Protein AF-A0A7W5DC90-F1 (afdb_monomer)

Solvent-accessible surface area (backbone atoms only — not comparable to full-atom values): 10829 Å² total; per-residue (Å²): 142,84,81,87,83,85,87,83,89,87,79,92,89,82,86,88,83,86,87,85,90,82,85,88,66,76,68,57,56,58,54,52,54,55,54,55,62,56,50,59,60,54,57,55,57,57,66,72,70,68,87,72,87,86,86,88,88,78,87,76,85,83,90,71,86,83,92,73,97,69,93,65,88,70,75,79,78,73,78,69,83,70,79,80,65,66,40,75,56,67,64,93,67,52,81,49,70,32,45,47,40,26,44,74,31,67,65,24,10,50,27,42,37,51,25,50,50,24,47,55,47,23,52,71,56,42,97,56,45,68,61,54,54,52,52,51,53,50,43,43,67,67,52,49,55,65,28,89,50,51,67,52,41,29,50,56,28,47,56,48,21,56,61,28,42,78,55,33,124

Secondary structure (DSSP, 8-state):
------------------------STTHHHHHHHHHHHHHHHHHHHHTT------------------------------PPPPPP--SS-GGG--SHHHHHHHH-HHHHHHHHHHHHHHHHHHHH-S-HHHHHHHHHHHHHHTGGG--SHHHHHHHHHHHHHHHHTT--

pLDDT: mean 75.0, std 23.56, range [36.47, 98.94]

Radius of gyration: 33.11 Å; Cα contacts (8 Å, |Δi|>4): 105; chains: 1; bounding box: 47×71×104 Å

Foldseek 3Di:
DDDDDDDDDDDDDDDDDDDDDDDDDPPVVVVVVVVVVVVVVVVVVVVVPPPDDDDDDDDDDPPDDDDDPDPDPDPPPPPDPPDFQDAPDDLVPQDALLSVQLRPDNLLRVLRVLLVVLLVQLCVQDPCNVVSVVVVVVCCVPQSRPDNHSVSSSVSSNVNSVVSNVSHD

Mean predicted aligned error: 18.92 Å

Structure (mmCIF, N/CA/C/O backbone):
data_AF-A0A7W5DC90-F1
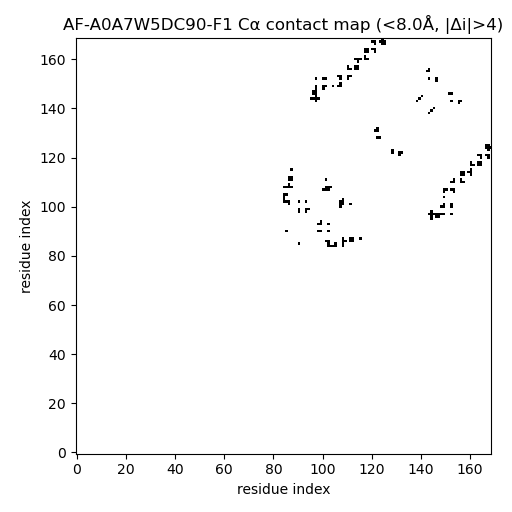#
_entry.id   AF-A0A7W5DC90-F1
#
loop_
_atom_site.group_PDB
_atom_site.id
_atom_site.type_symbol
_atom_site.label_atom_id
_atom_site.label_alt_id
_atom_site.label_comp_id
_atom_site.label_asym_id
_atom_site.label_entity_id
_atom_site.label_seq_id
_atom_site.pdbx_PDB_ins_code
_atom_site.Cartn_x
_atom_site.Cartn_y
_atom_site.Cartn_z
_atom_site.occupancy
_atom_site.B_iso_or_equiv
_atom_site.auth_seq_id
_atom_site.auth_comp_id
_atom_site.auth_asym_id
_atom_site.auth_atom_id
_atom_site.pdbx_PDB_model_num
ATOM 1 N N . MET A 1 1 ? 12.756 22.058 58.725 1.00 50.50 1 MET A N 1
ATOM 2 C CA . MET A 1 1 ? 14.115 22.129 58.148 1.00 50.50 1 MET A CA 1
ATOM 3 C C . MET A 1 1 ? 15.124 22.177 59.285 1.00 50.50 1 MET A C 1
ATOM 5 O O . MET A 1 1 ? 15.034 23.111 60.062 1.00 50.50 1 MET A O 1
ATOM 9 N N . SER A 1 2 ? 16.015 21.190 59.408 1.00 40.72 2 SER A N 1
ATOM 10 C CA . SER A 1 2 ? 17.476 21.358 59.585 1.00 40.72 2 SER A CA 1
ATOM 11 C C . SER A 1 2 ? 18.078 19.968 59.843 1.00 40.72 2 SER A C 1
ATOM 13 O O . SER A 1 2 ? 17.816 19.373 60.877 1.00 40.72 2 SER A O 1
ATOM 15 N N . ARG A 1 3 ? 18.561 19.308 58.784 1.00 46.09 3 ARG A N 1
ATOM 16 C CA . ARG A 1 3 ? 19.991 19.105 58.461 1.00 46.09 3 ARG A CA 1
ATOM 17 C C . ARG A 1 3 ? 20.621 17.998 59.323 1.00 46.09 3 ARG A C 1
ATOM 19 O O . ARG A 1 3 ? 20.822 18.174 60.509 1.00 46.09 3 ARG A O 1
ATOM 26 N N . LEU A 1 4 ? 20.730 16.790 58.774 1.00 46.03 4 LEU A N 1
ATOM 27 C CA . LEU A 1 4 ? 21.871 16.292 57.984 1.00 46.03 4 LEU A CA 1
ATOM 28 C C . LEU A 1 4 ? 23.002 15.732 58.866 1.00 46.03 4 LEU A C 1
ATOM 30 O O . LEU A 1 4 ? 23.674 16.480 59.563 1.00 46.03 4 LEU A O 1
ATOM 34 N N . ASN A 1 5 ? 23.261 14.443 58.642 1.00 40.66 5 ASN A N 1
ATOM 35 C CA . ASN A 1 5 ? 24.554 13.840 58.304 1.00 40.66 5 ASN A CA 1
ATOM 36 C C . ASN A 1 5 ? 25.186 12.846 59.286 1.00 40.66 5 ASN A C 1
ATOM 38 O O . ASN A 1 5 ? 25.616 13.193 60.375 1.00 40.66 5 ASN A O 1
ATOM 42 N N . ALA A 1 6 ? 25.387 11.655 58.710 1.00 40.53 6 ALA A N 1
ATOM 43 C CA . ALA A 1 6 ? 26.514 10.755 58.891 1.00 40.53 6 ALA A CA 1
ATOM 44 C C . ALA A 1 6 ? 26.635 10.047 60.242 1.00 40.53 6 ALA A C 1
ATOM 46 O O . ALA A 1 6 ? 27.130 10.611 61.204 1.00 40.53 6 ALA A O 1
ATOM 47 N N . LEU A 1 7 ? 26.357 8.743 60.231 1.00 38.22 7 LEU A N 1
ATOM 48 C CA . LEU A 1 7 ? 27.382 7.766 60.592 1.00 38.22 7 LEU A CA 1
ATOM 49 C C . LEU A 1 7 ? 27.164 6.477 59.788 1.00 38.22 7 LEU A C 1
ATOM 51 O O . LEU A 1 7 ? 26.099 5.868 59.780 1.00 38.22 7 LEU A O 1
ATOM 55 N N . ILE A 1 8 ? 28.213 6.150 59.048 1.00 37.94 8 ILE A N 1
ATOM 56 C CA . ILE A 1 8 ? 28.431 5.013 58.167 1.00 37.94 8 ILE A CA 1
ATOM 57 C C . ILE A 1 8 ? 29.238 3.988 58.984 1.00 37.94 8 ILE A C 1
ATOM 59 O O . ILE A 1 8 ? 30.235 4.361 59.589 1.00 37.94 8 ILE A O 1
ATOM 63 N N . VAL A 1 9 ? 28.822 2.716 58.922 1.00 41.97 9 VAL A N 1
ATOM 64 C CA . VAL A 1 9 ? 29.641 1.485 59.057 1.00 41.97 9 VAL A CA 1
ATOM 65 C C . VAL A 1 9 ? 30.143 1.071 60.453 1.00 41.97 9 VAL A C 1
ATOM 67 O O . VAL A 1 9 ? 31.156 1.557 60.936 1.00 41.97 9 VAL A O 1
ATOM 70 N N . LEU A 1 10 ? 29.475 0.053 61.016 1.00 38.28 10 LEU A N 1
ATOM 71 C CA . LEU A 1 10 ? 29.987 -1.133 61.749 1.00 38.28 10 LEU A CA 1
ATOM 72 C C . LEU A 1 10 ? 28.729 -1.942 62.167 1.00 38.28 10 LEU A C 1
ATOM 74 O O . LEU A 1 10 ? 27.775 -1.334 62.627 1.00 38.28 10 LEU A O 1
ATOM 78 N N . ALA A 1 11 ? 28.560 -3.258 62.074 1.00 39.06 11 ALA A N 1
ATOM 79 C CA . ALA A 1 11 ? 29.404 -4.393 61.751 1.00 39.06 11 ALA A CA 1
ATOM 80 C C . ALA A 1 11 ? 28.480 -5.582 61.385 1.00 39.06 11 ALA A C 1
ATOM 82 O O . ALA A 1 11 ? 27.318 -5.627 61.793 1.00 39.06 11 ALA A O 1
ATOM 83 N N . LEU A 1 12 ? 29.015 -6.541 60.623 1.00 43.22 12 LEU A N 1
ATOM 84 C CA . LEU A 1 12 ? 28.425 -7.855 60.362 1.00 43.22 12 LEU A CA 1
ATOM 85 C C . LEU A 1 12 ? 28.088 -8.602 61.666 1.00 43.22 12 LEU A C 1
ATOM 87 O O . LEU A 1 12 ? 28.818 -8.450 62.641 1.00 43.22 12 LEU A O 1
ATOM 91 N N . LEU A 1 13 ? 27.065 -9.470 61.619 1.00 43.41 13 LEU A N 1
ATOM 92 C CA . LEU A 1 13 ? 27.091 -10.902 61.997 1.00 43.41 13 LEU A CA 1
ATOM 93 C C . LEU A 1 13 ? 25.668 -11.402 62.322 1.00 43.41 13 LEU A C 1
ATOM 95 O O . LEU A 1 13 ? 25.173 -11.157 63.415 1.00 43.41 13 LEU A O 1
ATOM 99 N N . ALA A 1 14 ? 25.044 -12.121 61.380 1.00 42.06 14 ALA A N 1
ATOM 100 C CA . ALA A 1 14 ? 24.193 -13.302 61.614 1.00 42.06 14 ALA A CA 1
ATOM 101 C C . ALA A 1 14 ? 23.495 -13.719 60.302 1.00 42.06 14 ALA A C 1
ATOM 103 O O . ALA A 1 14 ? 22.538 -13.091 59.861 1.00 42.06 14 ALA A O 1
ATOM 104 N N . GLY A 1 15 ? 23.961 -14.805 59.686 1.00 36.81 15 GLY A N 1
ATOM 105 C CA . GLY A 1 15 ? 23.044 -15.783 59.086 1.00 36.81 15 GLY A CA 1
ATOM 106 C C . GLY A 1 15 ? 22.933 -16.986 60.038 1.00 36.81 15 GLY A C 1
ATOM 107 O O . GLY A 1 15 ? 23.589 -16.958 61.083 1.00 36.81 15 GLY A O 1
ATOM 108 N N . PRO A 1 16 ? 22.233 -18.083 59.688 1.00 62.69 16 PRO A N 1
ATOM 109 C CA . PRO A 1 16 ? 21.347 -18.309 58.542 1.00 62.69 16 PRO A CA 1
ATOM 110 C C . PRO A 1 16 ? 19.961 -18.870 58.958 1.00 62.69 16 PRO A C 1
ATOM 112 O O . PRO A 1 16 ? 19.814 -19.462 60.024 1.00 62.69 16 PRO A O 1
ATOM 115 N N . ALA A 1 17 ? 18.951 -18.777 58.090 1.00 39.00 17 ALA A N 1
ATOM 116 C CA . ALA A 1 17 ? 17.806 -19.690 58.132 1.00 39.00 17 ALA A CA 1
ATOM 117 C C . ALA A 1 17 ? 17.184 -19.825 56.738 1.00 39.00 17 ALA A C 1
ATOM 119 O O . ALA A 1 17 ? 16.901 -18.842 56.058 1.00 39.00 17 ALA A O 1
ATOM 120 N N . SER A 1 18 ? 17.059 -21.077 56.322 1.00 44.75 18 SER A N 1
ATOM 121 C CA . SER A 1 18 ? 16.586 -21.553 55.031 1.00 44.75 18 SER A CA 1
ATOM 122 C C . SER A 1 18 ? 15.069 -21.417 54.847 1.00 44.75 18 SER A C 1
ATOM 124 O O . SER A 1 18 ? 14.333 -21.292 55.819 1.00 44.75 18 SER A O 1
ATOM 126 N N . ALA A 1 19 ? 14.664 -21.626 53.587 1.00 43.09 19 ALA A N 1
ATOM 127 C CA . ALA A 1 19 ? 13.325 -21.933 53.072 1.00 43.09 19 ALA A CA 1
ATOM 128 C C . ALA A 1 19 ? 12.386 -20.740 52.819 1.00 43.09 19 ALA A C 1
ATOM 130 O O . ALA A 1 19 ? 11.792 -20.197 53.736 1.00 43.09 19 ALA A O 1
ATOM 131 N N . ASP A 1 20 ? 12.165 -20.426 51.538 1.00 38.59 20 ASP A N 1
ATOM 132 C CA . ASP A 1 20 ? 10.865 -20.761 50.948 1.00 38.59 20 ASP A CA 1
ATOM 133 C C . ASP A 1 20 ? 10.983 -20.917 49.422 1.00 38.59 20 ASP A C 1
ATOM 135 O O . ASP A 1 20 ? 11.283 -19.989 48.668 1.00 38.59 20 ASP A O 1
ATOM 139 N N . SER A 1 21 ? 10.820 -22.152 48.973 1.00 49.50 21 SER A N 1
ATOM 140 C CA . SER A 1 21 ? 10.691 -22.548 47.580 1.00 49.50 21 SER A CA 1
ATOM 141 C C . SER A 1 21 ? 9.218 -22.448 47.200 1.00 49.50 21 SER A C 1
ATOM 143 O O . SER A 1 21 ? 8.445 -23.344 47.528 1.00 49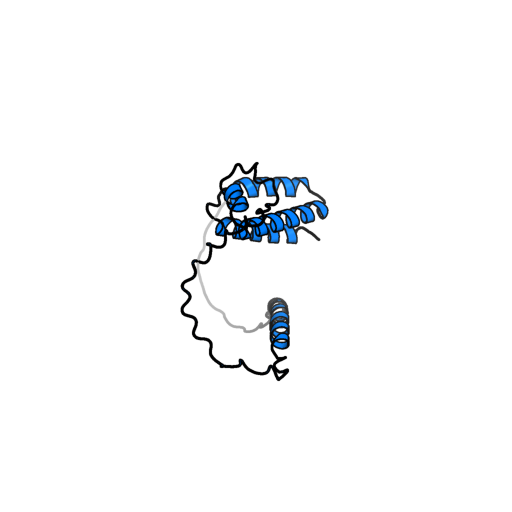.50 21 SER A O 1
ATOM 145 N N . GLY A 1 22 ? 8.825 -21.393 46.486 1.00 48.53 22 GLY A N 1
ATOM 146 C CA . GLY A 1 22 ? 7.411 -21.221 46.165 1.00 48.53 22 GLY A CA 1
ATOM 147 C C . GLY A 1 22 ? 7.097 -20.190 45.096 1.00 48.53 22 GLY A C 1
ATOM 148 O O . GLY A 1 22 ? 6.307 -19.303 45.364 1.00 48.53 22 GLY A O 1
ATOM 149 N N . PHE A 1 23 ? 7.671 -20.286 43.890 1.00 51.19 23 PHE A N 1
ATOM 150 C CA . PHE A 1 23 ? 7.071 -19.650 42.702 1.00 51.19 23 PHE A CA 1
ATOM 151 C C . PHE A 1 23 ? 7.600 -20.254 41.382 1.00 51.19 23 PHE A C 1
ATOM 153 O O . PHE A 1 23 ? 8.530 -19.715 40.785 1.00 51.19 23 PHE A O 1
ATOM 160 N N . PRO A 1 24 ? 7.024 -21.376 40.898 1.00 47.12 24 PRO A N 1
ATOM 161 C CA . PRO A 1 24 ? 6.889 -21.524 39.445 1.00 47.12 24 PRO A CA 1
ATOM 162 C C . PRO A 1 24 ? 5.666 -22.377 39.059 1.00 47.12 24 PRO A C 1
ATOM 164 O O . PRO A 1 24 ? 5.798 -23.565 38.800 1.00 47.12 24 PRO A O 1
ATOM 167 N N . GLN A 1 25 ? 4.461 -21.806 39.011 1.00 53.97 25 GLN A N 1
ATOM 168 C CA . GLN A 1 25 ? 3.322 -22.502 38.374 1.00 53.97 25 GLN A CA 1
ATOM 169 C C . GLN A 1 25 ? 2.533 -21.611 37.405 1.00 53.97 25 GLN A C 1
ATOM 171 O O . GLN A 1 25 ? 2.014 -22.096 36.409 1.00 53.97 25 GLN A O 1
ATOM 176 N N . PHE A 1 26 ? 2.517 -20.287 37.595 1.00 57.59 26 PHE A N 1
ATOM 177 C CA . PHE A 1 26 ? 1.660 -19.425 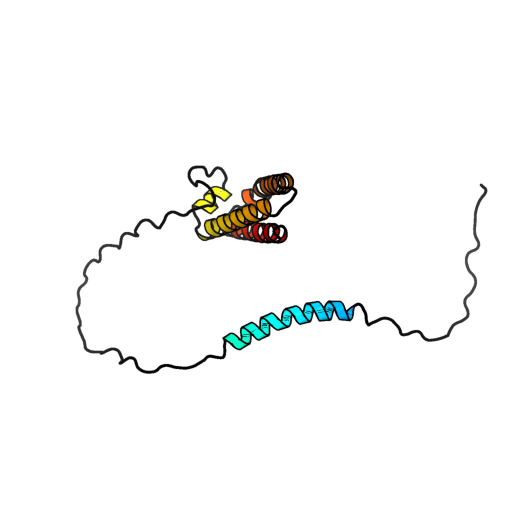36.768 1.00 57.59 26 PHE A CA 1
ATOM 178 C C . PHE A 1 26 ? 2.269 -18.950 35.439 1.00 57.59 26 PHE A C 1
ATOM 180 O O . PHE A 1 26 ? 1.531 -18.645 34.509 1.00 57.59 26 PHE A O 1
ATOM 187 N N . LYS A 1 27 ? 3.603 -18.891 35.308 1.00 57.25 27 LYS A N 1
ATOM 188 C CA . LYS A 1 27 ? 4.241 -18.458 34.047 1.00 57.25 27 LYS A CA 1
ATOM 189 C C . LYS A 1 27 ? 4.373 -19.587 33.026 1.00 57.25 27 LYS A C 1
ATOM 191 O O . LYS A 1 27 ? 4.273 -19.324 31.833 1.00 57.25 27 LYS A O 1
ATOM 196 N N . GLN A 1 28 ? 4.539 -20.824 33.495 1.00 58.66 28 GLN A N 1
ATOM 197 C CA . GLN A 1 28 ? 4.672 -21.984 32.618 1.00 58.66 28 GLN A CA 1
ATOM 198 C C . GLN A 1 28 ? 3.362 -22.264 31.870 1.00 58.66 28 GLN A C 1
ATOM 200 O O . GLN A 1 28 ? 3.385 -22.472 30.667 1.00 58.66 28 GLN A O 1
ATOM 205 N N . SER A 1 29 ? 2.211 -22.083 32.531 1.00 64.00 29 SER A N 1
ATOM 206 C CA . SER A 1 29 ? 0.891 -22.309 31.928 1.00 64.00 29 SER A CA 1
ATOM 207 C C . SER A 1 29 ? 0.579 -21.429 30.709 1.00 64.00 29 SER A C 1
ATOM 209 O O . SER A 1 29 ? -0.206 -21.851 29.867 1.00 64.00 29 SER A O 1
ATOM 211 N N . LEU A 1 30 ? 1.150 -20.223 30.594 1.00 61.88 30 LEU A N 1
ATOM 212 C CA . LEU A 1 30 ? 0.957 -19.367 29.412 1.00 61.88 30 LEU A CA 1
ATOM 213 C C . LEU A 1 30 ? 1.881 -19.762 28.258 1.00 61.88 30 LEU A C 1
ATOM 215 O O . LEU A 1 30 ? 1.465 -19.698 27.105 1.00 61.88 30 LEU A O 1
ATOM 219 N N . VAL A 1 31 ? 3.109 -20.185 28.567 1.00 66.50 31 VAL A N 1
ATOM 220 C CA . VAL A 1 31 ? 4.045 -20.717 27.566 1.00 66.50 31 VAL A CA 1
ATOM 221 C C . VAL A 1 31 ? 3.492 -22.026 26.998 1.00 66.50 31 VAL A C 1
ATOM 223 O O . VAL A 1 31 ? 3.400 -22.169 25.782 1.00 66.50 31 VAL A O 1
ATOM 226 N N . ASP A 1 32 ? 2.983 -22.902 27.866 1.00 67.25 32 ASP A N 1
ATOM 227 C CA . ASP A 1 32 ? 2.381 -24.177 27.473 1.00 67.25 32 ASP A CA 1
ATOM 228 C C . ASP A 1 32 ? 1.122 -23.975 26.603 1.00 67.25 32 ASP A C 1
ATOM 230 O O . ASP A 1 32 ? 0.913 -24.721 25.647 1.00 67.25 32 ASP A O 1
ATOM 234 N N . LEU A 1 33 ? 0.313 -22.934 26.861 1.00 57.41 33 LEU A N 1
ATOM 235 C CA . LEU A 1 33 ? -0.871 -22.611 26.047 1.00 57.41 33 LEU A CA 1
ATOM 236 C C . LEU A 1 33 ? -0.496 -22.152 24.624 1.00 57.41 33 LEU A C 1
ATOM 238 O O . LEU A 1 33 ? -1.181 -22.491 23.657 1.00 57.41 33 LEU A O 1
ATOM 242 N N . VAL A 1 34 ? 0.595 -21.391 24.488 1.00 67.56 34 VAL A N 1
ATOM 243 C CA . VAL A 1 34 ? 1.103 -20.919 23.190 1.00 67.56 34 VAL A CA 1
ATOM 244 C C . VAL A 1 34 ? 1.758 -22.065 22.411 1.00 67.56 34 VAL A C 1
ATOM 246 O O . VAL A 1 34 ? 1.517 -22.201 21.210 1.00 67.56 34 VAL A O 1
ATOM 249 N N . ASP A 1 35 ? 2.504 -22.946 23.083 1.00 66.88 35 ASP A N 1
ATOM 250 C CA . ASP A 1 35 ? 3.102 -24.136 22.463 1.00 66.88 35 ASP A CA 1
ATOM 251 C C . ASP A 1 35 ? 2.046 -25.150 21.990 1.00 66.88 35 ASP A C 1
ATOM 253 O O . ASP A 1 35 ? 2.195 -25.777 20.934 1.00 66.88 35 ASP A O 1
ATOM 257 N N . GLN A 1 36 ? 0.945 -25.304 22.730 1.00 59.97 36 GLN A N 1
ATOM 258 C CA . GLN A 1 36 ? -0.119 -26.246 22.376 1.00 59.97 36 GLN A CA 1
ATOM 259 C C . GLN A 1 36 ? -0.930 -25.790 21.149 1.00 59.97 36 GLN A C 1
ATOM 261 O O . GLN A 1 36 ? -1.374 -26.633 20.367 1.00 59.97 36 GLN A O 1
ATOM 266 N N . ALA A 1 37 ? -1.025 -24.479 20.903 1.00 59.78 37 ALA A N 1
ATOM 267 C CA . ALA A 1 37 ? -1.602 -23.932 19.673 1.00 59.78 37 ALA A CA 1
ATOM 268 C C . ALA A 1 37 ? -0.717 -24.181 18.430 1.00 59.78 37 ALA A C 1
ATOM 270 O O . ALA A 1 37 ? -1.239 -24.367 17.329 1.00 59.78 37 ALA A O 1
ATOM 271 N N . GLY A 1 38 ? 0.611 -24.250 18.591 1.00 57.72 38 GLY A N 1
ATOM 272 C CA . GLY A 1 38 ? 1.549 -24.516 17.492 1.00 57.72 38 GLY A CA 1
ATOM 273 C C . GLY A 1 38 ? 1.557 -25.973 17.011 1.00 57.72 38 GLY A C 1
ATOM 274 O O . GLY A 1 38 ? 1.683 -26.233 15.813 1.00 57.72 38 GLY A O 1
ATOM 275 N N . LYS A 1 39 ? 1.373 -26.939 17.921 1.00 58.09 39 LYS A N 1
ATOM 276 C CA . LYS A 1 39 ? 1.414 -28.379 17.590 1.00 58.09 39 LYS A CA 1
ATOM 277 C C . LYS A 1 39 ? 0.226 -28.842 16.737 1.00 58.09 39 LYS A C 1
ATOM 279 O O . LYS A 1 39 ? 0.418 -29.620 15.805 1.00 58.09 39 LYS A O 1
ATOM 284 N N . GLY A 1 40 ? -0.970 -28.288 16.965 1.00 54.06 40 GLY A N 1
ATOM 285 C CA . GLY A 1 40 ? -2.180 -28.662 16.216 1.00 54.06 40 GLY A CA 1
ATOM 286 C C . GLY A 1 40 ? -2.102 -28.399 14.702 1.00 54.06 40 GLY A C 1
ATOM 287 O O . GLY A 1 40 ? -2.657 -29.158 13.906 1.00 54.06 40 GLY A O 1
ATOM 288 N N . LEU A 1 41 ? -1.358 -27.370 14.280 1.00 55.44 41 LEU A N 1
ATOM 289 C CA . LEU A 1 41 ? -1.147 -27.052 12.861 1.00 55.44 41 LEU A CA 1
ATOM 290 C C . LEU A 1 41 ? -0.182 -28.032 12.171 1.00 55.44 41 LEU A C 1
ATOM 292 O O . LEU A 1 41 ? -0.382 -28.376 11.005 1.00 55.44 41 LEU A O 1
ATOM 296 N N . VAL A 1 42 ? 0.828 -28.533 12.889 1.00 57.81 42 VAL A N 1
ATOM 297 C CA . VAL A 1 42 ? 1.819 -29.480 12.345 1.00 57.81 42 VAL A CA 1
ATOM 298 C C . VAL A 1 42 ? 1.231 -30.891 12.216 1.00 57.81 42 VAL A C 1
ATOM 300 O O . VAL A 1 42 ? 1.469 -31.569 11.212 1.00 57.81 42 VAL A O 1
ATOM 303 N N . ASP A 1 43 ? 0.394 -31.312 13.166 1.00 57.00 43 ASP A N 1
ATOM 304 C CA . ASP A 1 43 ? -0.266 -32.627 13.134 1.00 57.00 43 ASP A CA 1
ATOM 305 C C . ASP A 1 43 ? -1.344 -32.716 12.034 1.00 57.00 43 ASP A C 1
ATOM 307 O O . ASP A 1 43 ? -1.506 -33.759 11.384 1.00 57.00 43 ASP A O 1
ATOM 311 N N . THR A 1 44 ? -2.013 -31.593 11.741 1.00 54.81 44 THR A N 1
ATOM 312 C CA . THR A 1 44 ? -2.961 -31.479 10.619 1.00 54.81 44 THR A CA 1
ATOM 313 C C . THR A 1 44 ? -2.239 -31.569 9.268 1.00 54.81 44 THR A C 1
ATOM 315 O O . THR A 1 44 ? -2.702 -32.263 8.362 1.00 54.81 44 THR A O 1
ATOM 318 N N . ALA A 1 45 ? -1.057 -30.953 9.140 1.00 53.91 45 ALA A N 1
ATOM 319 C CA . ALA A 1 45 ? -0.250 -31.034 7.921 1.00 53.91 45 ALA A CA 1
ATOM 320 C C . ALA A 1 45 ? 0.307 -32.449 7.668 1.00 53.91 45 ALA A C 1
ATOM 322 O O . ALA A 1 45 ? 0.367 -32.887 6.521 1.00 53.91 45 ALA A O 1
ATOM 323 N N . LYS A 1 46 ? 0.664 -33.203 8.719 1.00 54.00 46 LYS A N 1
ATOM 324 C CA . LYS A 1 46 ? 1.204 -34.569 8.582 1.00 54.00 46 LYS A CA 1
ATOM 325 C C . LYS A 1 46 ? 0.146 -35.598 8.167 1.00 54.00 46 LYS A C 1
ATOM 327 O O . LYS A 1 46 ? 0.460 -36.519 7.414 1.00 54.00 46 LYS A O 1
ATOM 332 N N . SER A 1 47 ? -1.104 -35.414 8.594 1.00 52.91 47 SER A N 1
ATOM 333 C CA . SER A 1 47 ? -2.220 -36.303 8.228 1.00 52.91 47 SER A CA 1
ATOM 334 C C . SER A 1 47 ? -2.662 -36.155 6.764 1.00 52.91 47 SER A C 1
ATOM 336 O O . SER A 1 47 ? -3.206 -37.094 6.192 1.00 52.91 47 SER A O 1
ATOM 338 N N . ALA A 1 48 ? -2.369 -35.022 6.116 1.00 49.66 48 ALA A N 1
ATOM 339 C CA . ALA A 1 48 ? -2.667 -34.810 4.697 1.00 49.66 48 ALA A CA 1
ATOM 340 C C . ALA A 1 48 ? -1.668 -35.496 3.734 1.00 49.66 48 ALA A C 1
ATOM 342 O O . ALA A 1 48 ? -1.912 -35.539 2.531 1.00 49.66 48 ALA A O 1
ATOM 343 N N . MET A 1 49 ? -0.552 -36.046 4.235 1.00 53.44 49 MET A N 1
ATOM 344 C CA . MET A 1 49 ? 0.557 -36.555 3.407 1.00 53.44 49 MET A CA 1
ATOM 345 C C . MET A 1 49 ? 0.650 -38.091 3.339 1.00 53.44 49 MET A C 1
ATOM 347 O O . MET A 1 49 ? 1.540 -38.618 2.671 1.00 53.44 49 MET A O 1
ATOM 351 N N . THR A 1 50 ? -0.244 -38.832 4.004 1.00 49.47 50 THR A N 1
ATOM 352 C CA . THR A 1 50 ? -0.214 -40.310 4.037 1.00 49.47 50 THR A CA 1
ATOM 353 C C . THR A 1 50 ? -1.171 -40.994 3.061 1.00 49.47 50 THR A C 1
ATOM 355 O O . THR A 1 50 ? -1.140 -42.219 2.969 1.00 49.47 50 THR A O 1
ATOM 358 N N . ASN A 1 51 ? -1.954 -40.258 2.262 1.00 51.72 51 ASN A N 1
ATOM 359 C CA . ASN A 1 51 ? -2.736 -40.871 1.184 1.00 51.72 51 ASN A CA 1
ATOM 360 C C . ASN A 1 51 ? -1.873 -41.045 -0.078 1.00 51.72 51 ASN A C 1
ATOM 362 O O . ASN A 1 51 ? -1.924 -40.264 -1.029 1.00 51.72 51 ASN A O 1
ATOM 366 N N . LYS A 1 52 ? -1.000 -42.053 -0.020 1.00 46.09 52 LYS A N 1
ATOM 367 C CA . LYS A 1 52 ? -0.165 -42.534 -1.120 1.00 46.09 52 LYS A CA 1
ATOM 368 C C . LYS A 1 52 ? -0.759 -43.841 -1.649 1.00 46.09 52 LYS A C 1
ATOM 370 O O . LYS A 1 52 ? -0.964 -44.760 -0.864 1.00 46.09 52 LYS A O 1
ATOM 375 N N . SER A 1 53 ? -0.876 -43.896 -2.981 1.00 43.06 53 SER A N 1
ATOM 376 C CA . SER A 1 53 ? -1.223 -45.034 -3.856 1.00 43.06 53 SER A CA 1
ATOM 377 C C . SER A 1 53 ? -2.719 -45.255 -4.113 1.00 43.06 53 SER A C 1
ATOM 379 O O . SER A 1 53 ? -3.506 -45.199 -3.187 1.00 43.06 53 SER A O 1
ATOM 381 N N . GLN A 1 54 ? -3.208 -45.581 -5.313 1.00 43.25 54 GLN A N 1
ATOM 382 C CA . GLN A 1 54 ? -2.651 -45.834 -6.654 1.00 43.25 54 GLN A CA 1
ATOM 383 C C . GLN A 1 54 ? -3.879 -46.050 -7.564 1.00 43.25 54 GLN A C 1
ATOM 385 O O . GLN A 1 54 ? -4.849 -46.646 -7.105 1.00 43.25 54 GLN A O 1
ATOM 390 N N . ASP A 1 55 ? -3.817 -45.674 -8.840 1.00 36.47 55 ASP A N 1
ATOM 391 C CA . ASP A 1 55 ? -4.629 -46.324 -9.880 1.00 36.47 55 ASP A CA 1
ATOM 392 C C . ASP A 1 55 ? -3.692 -46.711 -11.039 1.00 36.47 55 ASP A C 1
ATOM 394 O O . ASP A 1 55 ? -2.876 -45.872 -11.448 1.00 36.47 55 ASP A O 1
ATOM 398 N N . PRO A 1 56 ? -3.690 -47.973 -11.511 1.00 53.25 56 PRO A N 1
ATOM 399 C CA . PRO A 1 56 ? -2.795 -48.431 -12.556 1.00 53.25 56 PRO A CA 1
ATOM 400 C C . PRO A 1 56 ? -3.438 -48.324 -13.946 1.00 53.25 56 PRO A C 1
ATOM 402 O O . PRO A 1 56 ? -4.645 -48.449 -14.115 1.00 53.25 56 PRO A O 1
ATOM 405 N N . THR A 1 57 ? -2.568 -48.305 -14.960 1.00 44.38 57 THR A N 1
ATOM 406 C CA . 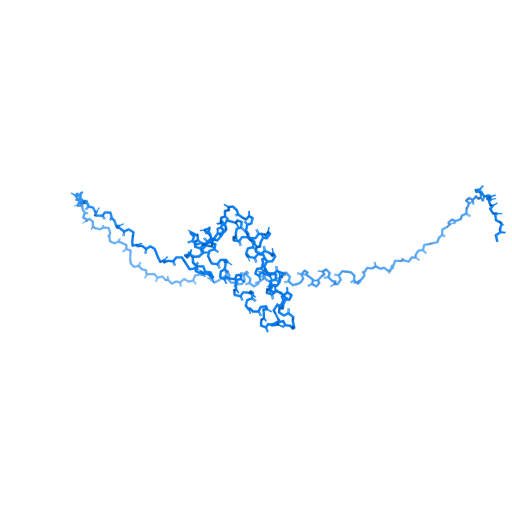THR A 1 57 ? -2.842 -48.655 -16.369 1.00 44.38 57 THR A CA 1
ATOM 407 C C . THR A 1 57 ? -3.202 -47.491 -17.300 1.00 44.38 57 THR A C 1
ATOM 409 O O . THR A 1 57 ? -4.354 -47.259 -17.644 1.00 44.38 57 THR A O 1
ATOM 412 N N . ALA A 1 58 ? -2.166 -46.840 -17.835 1.00 43.28 58 ALA A N 1
ATOM 413 C CA . ALA A 1 58 ? -2.211 -46.254 -19.174 1.00 43.28 58 ALA A CA 1
ATOM 414 C C . ALA A 1 58 ? -1.322 -47.115 -20.096 1.00 43.28 58 ALA A C 1
ATOM 416 O O . ALA A 1 58 ? -0.187 -47.414 -19.708 1.00 43.28 58 ALA A O 1
ATOM 417 N N . PRO A 1 59 ? -1.796 -47.560 -21.276 1.00 49.97 59 PRO A N 1
ATOM 418 C CA . PRO A 1 59 ? -0.944 -48.251 -22.238 1.00 49.97 59 PRO A CA 1
ATOM 419 C C . PRO A 1 59 ? 0.136 -47.289 -22.755 1.00 49.97 59 PRO A C 1
ATOM 421 O O . PRO A 1 59 ? -0.124 -46.107 -22.980 1.00 49.97 59 PRO A O 1
ATOM 424 N N . GLY A 1 60 ? 1.366 -47.801 -22.853 1.00 49.06 60 GLY A N 1
ATOM 425 C CA . GLY A 1 60 ? 2.577 -47.027 -23.128 1.00 49.06 60 GLY A CA 1
ATOM 426 C C . GLY A 1 60 ? 2.620 -46.352 -24.506 1.00 49.06 60 GLY A C 1
ATOM 427 O O . GLY A 1 60 ? 1.736 -46.559 -25.338 1.00 49.06 60 GLY A O 1
ATOM 428 N N . PRO A 1 61 ? 3.660 -45.542 -24.770 1.00 48.56 61 PRO A N 1
ATOM 429 C CA . PRO A 1 61 ? 3.844 -44.916 -26.069 1.00 48.56 61 PRO A CA 1
ATOM 430 C C . PRO A 1 61 ? 4.282 -45.966 -27.098 1.00 48.56 61 PRO A C 1
ATOM 432 O O . PRO A 1 61 ? 5.281 -46.659 -26.904 1.00 48.56 61 PRO A O 1
ATOM 435 N N . ASP A 1 62 ? 3.538 -46.066 -28.198 1.00 44.56 62 ASP A N 1
ATOM 436 C CA . ASP A 1 62 ? 3.967 -46.782 -29.397 1.00 44.56 62 ASP A CA 1
ATOM 437 C C . ASP A 1 62 ? 5.200 -46.077 -29.982 1.00 44.56 62 ASP A C 1
ATOM 439 O O . ASP A 1 62 ? 5.127 -44.970 -30.520 1.00 44.56 62 ASP A O 1
ATOM 443 N N . LEU A 1 63 ? 6.357 -46.718 -29.828 1.00 52.09 63 LEU A N 1
ATOM 444 C CA . LEU A 1 63 ? 7.584 -46.385 -30.536 1.00 52.09 63 LEU A CA 1
ATOM 445 C C . LEU A 1 63 ? 7.562 -47.079 -31.903 1.00 52.09 63 LEU A C 1
ATOM 447 O O . LEU A 1 63 ? 8.267 -48.063 -32.116 1.00 52.09 63 LEU A O 1
ATOM 451 N N . SER A 1 64 ? 6.792 -46.520 -32.837 1.00 49.12 64 SER A N 1
ATOM 452 C CA . SER A 1 64 ? 6.858 -46.863 -34.260 1.00 49.12 64 SER A CA 1
ATOM 453 C C . SER A 1 64 ? 6.986 -45.599 -35.112 1.00 49.12 64 SER A C 1
ATOM 455 O O . SER A 1 64 ? 6.017 -44.952 -35.492 1.00 49.12 64 SER A O 1
ATOM 457 N N . ALA A 1 65 ? 8.247 -45.248 -35.363 1.00 47.78 65 ALA A N 1
ATOM 458 C CA . ALA A 1 65 ? 8.792 -44.568 -36.535 1.00 47.78 65 ALA A CA 1
ATOM 459 C C . ALA A 1 65 ? 7.850 -43.729 -37.431 1.00 47.78 65 ALA A C 1
ATOM 461 O O . ALA A 1 65 ? 7.135 -44.272 -38.273 1.00 47.78 65 ALA A O 1
ATOM 462 N N . ARG A 1 66 ? 8.079 -42.406 -37.442 1.00 50.81 66 ARG A N 1
ATOM 463 C CA . ARG A 1 66 ? 8.272 -41.654 -38.697 1.00 50.81 66 ARG A CA 1
ATOM 464 C C . ARG A 1 66 ? 9.464 -40.705 -38.566 1.00 50.81 66 ARG A C 1
ATOM 466 O O . ARG A 1 66 ? 9.455 -39.776 -37.767 1.00 50.81 66 ARG A O 1
ATOM 473 N N . ASN A 1 67 ? 10.500 -40.998 -39.350 1.00 54.00 67 ASN A N 1
ATOM 474 C CA . ASN A 1 67 ? 11.530 -40.045 -39.748 1.00 54.00 67 ASN A CA 1
ATOM 475 C C . ASN A 1 67 ? 10.901 -39.083 -40.764 1.00 54.00 67 ASN A C 1
ATOM 477 O O . ASN A 1 67 ? 10.645 -39.505 -41.887 1.00 54.00 67 ASN A O 1
ATOM 481 N N . ASP A 1 68 ? 10.716 -37.817 -40.394 1.00 52.09 68 ASP A N 1
ATOM 482 C CA . ASP A 1 68 ? 10.434 -36.728 -41.336 1.00 52.09 68 ASP A CA 1
ATOM 483 C C . ASP A 1 68 ? 11.499 -35.630 -41.167 1.00 52.09 68 ASP A C 1
ATOM 485 O O . ASP A 1 68 ? 11.498 -34.922 -40.156 1.00 52.09 68 ASP A O 1
ATOM 489 N N . PRO A 1 69 ? 12.424 -35.434 -42.127 1.00 56.97 69 PRO A N 1
ATOM 490 C CA . PRO A 1 69 ? 13.269 -34.253 -42.162 1.00 56.97 69 PRO A CA 1
ATOM 491 C C . PRO A 1 69 ? 12.481 -33.115 -42.818 1.00 56.97 69 PRO A C 1
ATOM 493 O O . PRO A 1 69 ? 12.704 -32.766 -43.976 1.00 56.97 69 PRO A O 1
ATOM 496 N N . GLN A 1 70 ? 11.543 -32.529 -42.075 1.00 47.84 70 GLN A N 1
ATOM 497 C CA . GLN A 1 70 ? 10.924 -31.263 -42.460 1.00 47.84 70 GLN A CA 1
ATOM 498 C C . GLN A 1 70 ? 11.345 -30.166 -41.491 1.00 47.84 70 GLN A C 1
ATOM 500 O O . GLN A 1 70 ? 10.701 -29.859 -40.491 1.00 47.84 70 GLN A O 1
ATOM 505 N N . ALA A 1 71 ? 12.459 -29.537 -41.862 1.00 54.47 71 ALA A N 1
ATOM 506 C CA . ALA A 1 71 ? 12.674 -28.126 -41.620 1.00 54.47 71 ALA A CA 1
ATOM 507 C C . ALA A 1 71 ? 11.487 -27.350 -42.219 1.00 54.47 71 ALA A C 1
ATOM 509 O O . ALA A 1 71 ? 11.459 -27.030 -43.404 1.00 54.47 71 ALA A O 1
ATOM 510 N N . SER A 1 72 ? 10.480 -27.084 -41.395 1.00 49.69 72 SER A N 1
ATOM 511 C CA . SER A 1 72 ? 9.380 -26.178 -41.705 1.00 49.69 72 SER A CA 1
ATOM 512 C C . SER A 1 72 ? 9.422 -25.033 -40.705 1.00 49.69 72 SER A C 1
ATOM 514 O O . SER A 1 72 ? 9.266 -25.242 -39.501 1.00 49.69 72 SER A O 1
ATOM 516 N N . LEU A 1 73 ? 9.674 -23.833 -41.226 1.00 59.50 73 LEU A N 1
ATOM 517 C CA . LEU A 1 73 ? 9.600 -22.551 -40.537 1.00 59.50 73 LEU A CA 1
ATOM 518 C C . LEU A 1 73 ? 8.257 -22.451 -39.802 1.00 59.50 73 LEU A C 1
ATOM 520 O O . LEU A 1 73 ? 7.233 -22.136 -40.407 1.00 59.50 73 LEU A O 1
ATOM 524 N N . GLN A 1 74 ? 8.243 -22.746 -38.504 1.00 59.59 74 GLN A N 1
ATOM 525 C CA . GLN A 1 74 ? 7.083 -22.439 -37.681 1.00 59.59 74 GLN A CA 1
ATOM 526 C C . GLN A 1 74 ? 7.010 -20.910 -37.572 1.00 59.59 74 GLN A C 1
ATOM 528 O O . GLN A 1 74 ? 8.012 -20.292 -37.197 1.00 59.59 74 GLN A O 1
ATOM 533 N N . PRO A 1 75 ? 5.870 -20.277 -37.902 1.00 56.19 75 PRO A N 1
ATOM 534 C CA . PRO A 1 75 ? 5.671 -18.870 -37.603 1.00 56.19 75 PRO A CA 1
ATOM 535 C C . PRO A 1 75 ? 5.894 -18.695 -36.105 1.00 56.19 75 PRO A C 1
ATOM 537 O O . PRO A 1 75 ? 5.317 -19.438 -35.306 1.00 56.19 75 PRO A O 1
ATOM 540 N N . THR A 1 76 ? 6.752 -17.752 -35.716 1.00 61.62 76 THR A N 1
ATOM 541 C CA . THR A 1 76 ? 6.905 -17.372 -34.314 1.00 61.62 76 THR A CA 1
ATOM 542 C C . THR A 1 76 ? 5.511 -17.096 -33.766 1.00 61.62 76 THR A C 1
ATOM 544 O O . THR A 1 76 ? 4.789 -16.229 -34.260 1.00 61.62 76 THR A O 1
ATOM 547 N N . ARG A 1 77 ? 5.081 -17.914 -32.800 1.00 63.53 77 ARG A N 1
ATOM 548 C CA . ARG A 1 77 ? 3.775 -17.786 -32.159 1.00 63.53 77 ARG A CA 1
ATOM 549 C C . ARG A 1 77 ? 3.737 -16.389 -31.553 1.00 63.53 77 ARG A C 1
ATOM 551 O O . ARG A 1 77 ? 4.412 -16.140 -30.559 1.00 63.53 77 ARG A O 1
ATOM 558 N N . ALA A 1 78 ? 3.017 -15.471 -32.194 1.00 66.31 78 ALA A N 1
ATOM 559 C CA . ALA A 1 78 ? 2.797 -14.144 -31.654 1.00 66.31 78 ALA A CA 1
ATOM 560 C C . ALA A 1 78 ? 2.186 -14.337 -30.266 1.00 66.31 78 ALA A C 1
ATOM 562 O O . ALA A 1 78 ? 1.104 -14.915 -30.137 1.00 66.31 78 ALA A O 1
ATOM 563 N N . THR A 1 79 ? 2.920 -13.939 -29.228 1.00 62.97 79 THR A N 1
ATOM 564 C CA . THR A 1 79 ? 2.399 -13.867 -27.869 1.00 62.97 79 THR A CA 1
ATOM 565 C C . THR A 1 79 ? 1.148 -13.006 -27.949 1.00 62.97 79 THR A C 1
ATOM 567 O O . THR A 1 79 ? 1.242 -11.811 -28.227 1.00 62.97 79 THR A O 1
ATOM 570 N N . ALA A 1 80 ? -0.028 -13.621 -27.794 1.00 64.44 80 ALA A N 1
ATOM 571 C CA . ALA A 1 80 ? -1.265 -12.870 -27.649 1.00 64.44 80 ALA A CA 1
ATOM 572 C C . ALA A 1 80 ? -1.038 -11.831 -26.540 1.00 64.44 80 ALA A C 1
ATOM 574 O O . ALA A 1 80 ? -0.363 -12.165 -25.558 1.00 64.44 80 ALA A O 1
ATOM 575 N N . PRO A 1 81 ? -1.525 -10.586 -26.689 1.00 62.19 81 PRO A N 1
ATOM 576 C CA . PRO A 1 81 ? -1.374 -9.587 -25.643 1.00 62.19 81 PRO A CA 1
ATOM 577 C C . PRO A 1 81 ? -1.868 -10.206 -24.336 1.00 62.19 81 PRO A C 1
ATOM 579 O O . PRO A 1 81 ? -3.007 -10.668 -24.257 1.00 62.19 81 PRO A O 1
ATOM 582 N N . GLY A 1 82 ? -0.965 -10.311 -23.356 1.00 68.06 82 GLY A N 1
ATOM 583 C CA . GLY A 1 82 ? -1.298 -10.863 -22.050 1.00 68.06 82 GLY A CA 1
ATOM 584 C C . GLY A 1 82 ? -2.496 -10.112 -21.482 1.00 68.06 82 GLY A C 1
ATOM 585 O O . GLY A 1 82 ? -2.641 -8.910 -21.725 1.00 68.06 82 GLY A O 1
ATOM 586 N N . SER A 1 83 ? -3.370 -10.819 -20.764 1.00 75.75 83 SER A N 1
ATOM 587 C CA . SER A 1 83 ? -4.510 -10.196 -20.092 1.00 75.75 83 SER A CA 1
ATOM 588 C C . SER A 1 83 ? -4.051 -8.941 -19.342 1.00 75.75 83 SER A C 1
ATOM 590 O O . SER A 1 83 ? -3.003 -8.981 -18.688 1.00 75.75 83 SER A O 1
ATOM 592 N N . PRO A 1 84 ? -4.790 -7.824 -19.443 1.00 84.19 84 PRO A N 1
ATOM 593 C CA . PRO A 1 84 ? -4.374 -6.576 -18.824 1.00 84.19 84 PRO A CA 1
ATOM 594 C C . PRO A 1 84 ? -4.196 -6.770 -17.315 1.00 84.19 84 PRO A C 1
ATOM 596 O O . PRO A 1 84 ? -5.058 -7.341 -16.645 1.00 84.19 84 PRO A O 1
ATOM 599 N N . ILE A 1 85 ? -3.069 -6.295 -16.780 1.00 91.69 85 ILE A N 1
ATOM 600 C CA . ILE A 1 85 ? -2.818 -6.282 -15.337 1.00 91.69 85 ILE A CA 1
ATOM 601 C C . ILE A 1 85 ? -3.822 -5.319 -14.694 1.00 91.69 85 ILE A C 1
ATOM 603 O O . ILE A 1 85 ? -3.873 -4.141 -15.046 1.00 91.69 85 ILE A O 1
ATOM 607 N N . ALA A 1 86 ? -4.620 -5.820 -13.752 1.00 94.19 86 ALA A N 1
ATOM 608 C CA . ALA A 1 86 ? -5.649 -5.041 -13.069 1.00 94.19 86 ALA A CA 1
ATOM 609 C C . ALA A 1 86 ? -5.197 -4.648 -11.654 1.00 94.19 86 ALA A C 1
ATOM 611 O O . ALA A 1 86 ? -5.243 -5.468 -10.747 1.00 94.19 86 ALA A O 1
ATOM 612 N N . ALA A 1 87 ? -4.764 -3.410 -11.427 1.00 97.44 87 ALA A N 1
ATOM 613 C CA . ALA A 1 87 ? -4.526 -2.909 -10.068 1.00 97.44 87 ALA A CA 1
ATOM 614 C C . ALA A 1 87 ? -5.852 -2.647 -9.319 1.00 97.44 87 ALA A C 1
ATOM 616 O O . ALA A 1 87 ? -6.931 -2.719 -9.910 1.00 97.44 87 ALA A O 1
ATOM 617 N N . SER A 1 88 ? -5.795 -2.286 -8.031 1.00 98.06 88 SER A N 1
ATOM 618 C CA . SER A 1 88 ? -6.982 -1.807 -7.291 1.00 98.06 88 SER A CA 1
ATOM 619 C C . SER A 1 88 ? -7.457 -0.409 -7.727 1.00 98.06 88 SER A C 1
ATOM 621 O O . SER A 1 88 ? -8.469 0.097 -7.240 1.00 98.06 88 SER A 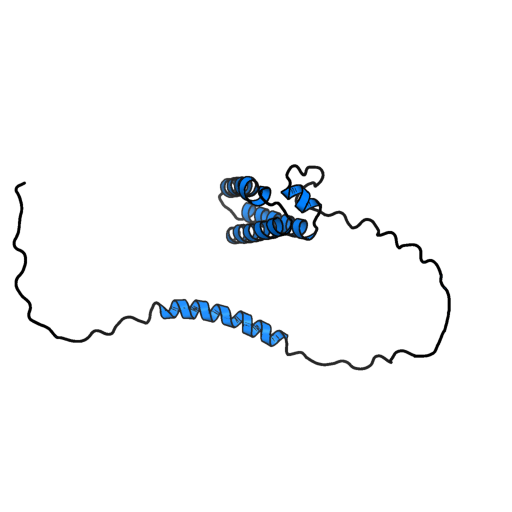O 1
ATOM 623 N N . PHE A 1 89 ? -6.731 0.220 -8.654 1.00 97.75 89 PHE A N 1
ATOM 624 C CA . PHE A 1 89 ? -6.983 1.547 -9.203 1.00 97.75 89 PHE A CA 1
ATOM 625 C C . PHE A 1 89 ? -6.796 1.562 -10.730 1.00 97.75 89 PHE A C 1
ATOM 627 O O . PHE A 1 89 ? -6.275 0.623 -11.330 1.00 97.75 89 PHE A O 1
ATOM 634 N N . ASP A 1 90 ? -7.214 2.653 -11.377 1.00 96.94 90 ASP A N 1
ATOM 635 C CA . ASP A 1 90 ? -7.017 2.844 -12.816 1.00 96.94 90 ASP A CA 1
ATOM 636 C C . ASP A 1 90 ? -5.534 3.074 -13.133 1.00 96.94 90 ASP A C 1
ATOM 638 O O . ASP A 1 90 ? -4.985 4.146 -12.864 1.00 96.94 90 ASP A O 1
ATOM 642 N N . CYS A 1 91 ? -4.896 2.087 -13.760 1.00 96.81 91 CYS A N 1
ATOM 643 C CA . CYS A 1 91 ? -3.488 2.158 -14.138 1.00 96.81 91 CYS A CA 1
ATOM 644 C C . CYS A 1 91 ? -3.142 3.314 -15.084 1.00 96.81 91 CYS A C 1
ATOM 646 O O . CYS A 1 91 ? -1.993 3.756 -15.109 1.00 96.81 91 CYS A O 1
ATOM 648 N N . ARG A 1 92 ? -4.117 3.879 -15.806 1.00 96.25 92 ARG A N 1
ATOM 649 C CA . ARG A 1 92 ? -3.907 5.086 -16.624 1.00 96.25 92 ARG A CA 1
ATOM 650 C C . ARG A 1 92 ? -3.683 6.340 -15.776 1.00 96.25 92 ARG A C 1
ATOM 652 O O . ARG A 1 92 ? -3.235 7.353 -16.304 1.00 96.25 92 ARG A O 1
ATOM 659 N N . LYS A 1 93 ? -4.002 6.279 -14.481 1.00 97.06 93 LYS A N 1
ATOM 660 C CA . LYS A 1 93 ? -3.846 7.362 -13.501 1.00 97.06 93 LYS A CA 1
ATOM 661 C C . LYS A 1 93 ? -2.657 7.153 -12.558 1.00 97.06 93 LYS A C 1
ATOM 663 O O . LYS A 1 93 ? -2.514 7.924 -11.614 1.00 97.06 93 LYS A O 1
ATOM 668 N N . ALA A 1 94 ? -1.818 6.140 -12.796 1.00 97.62 94 ALA A N 1
ATOM 669 C CA . ALA A 1 94 ? -0.624 5.886 -11.994 1.00 97.62 94 ALA A CA 1
ATOM 670 C C . ALA A 1 94 ? 0.320 7.104 -12.011 1.00 97.62 94 ALA A C 1
ATOM 672 O O . ALA A 1 94 ? 0.906 7.442 -13.042 1.00 97.62 94 ALA A O 1
ATOM 673 N N . ALA A 1 95 ? 0.497 7.748 -10.861 1.00 97.19 95 ALA A N 1
ATOM 674 C CA . ALA A 1 95 ? 1.315 8.945 -10.696 1.00 97.19 95 ALA A CA 1
ATOM 675 C C . ALA A 1 95 ? 2.668 8.626 -10.042 1.00 97.19 95 ALA A C 1
ATOM 677 O O . ALA A 1 95 ? 3.693 9.226 -10.385 1.00 97.19 95 ALA A O 1
ATOM 678 N N . THR A 1 96 ? 2.709 7.649 -9.133 1.00 98.19 96 THR A N 1
ATOM 679 C CA . THR A 1 96 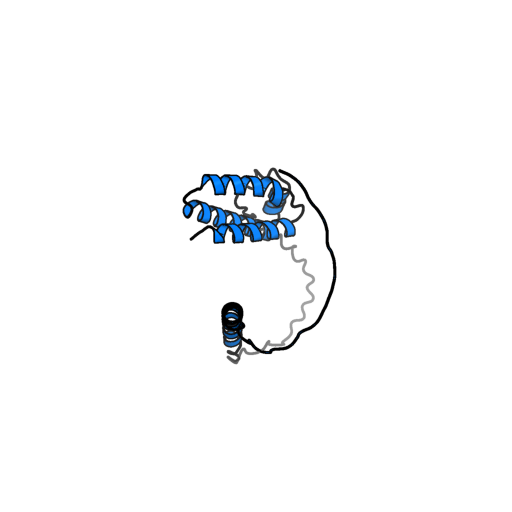? 3.923 7.315 -8.372 1.00 98.19 96 THR A CA 1
ATOM 680 C C . THR A 1 96 ? 4.723 6.171 -9.001 1.00 98.19 96 THR A C 1
ATOM 682 O O . THR A 1 96 ? 4.218 5.408 -9.825 1.00 98.19 96 THR A O 1
ATOM 685 N N . ALA A 1 97 ? 6.000 6.041 -8.621 1.00 98.25 97 ALA A N 1
ATOM 686 C CA . ALA A 1 97 ? 6.830 4.912 -9.051 1.00 98.25 97 ALA A CA 1
ATOM 687 C C . ALA A 1 97 ? 6.231 3.572 -8.592 1.00 98.25 97 ALA A C 1
ATOM 689 O O . ALA A 1 97 ? 6.088 2.663 -9.405 1.00 98.25 97 ALA A O 1
ATOM 690 N N . SER A 1 98 ? 5.791 3.496 -7.330 1.00 98.62 98 SER A N 1
ATOM 691 C CA . SER A 1 98 ? 5.123 2.310 -6.782 1.00 98.62 98 SER A CA 1
ATOM 692 C C . SER A 1 98 ? 3.846 1.939 -7.549 1.00 98.62 98 SER A C 1
ATOM 694 O O . SER A 1 98 ? 3.638 0.772 -7.855 1.00 98.62 98 SER A O 1
ATOM 696 N N . GLU A 1 99 ? 3.034 2.915 -7.966 1.00 98.69 99 GLU A N 1
ATOM 697 C CA . GLU A 1 99 ? 1.829 2.661 -8.768 1.00 98.69 99 GLU A CA 1
ATOM 698 C C . GLU A 1 99 ? 2.163 2.121 -10.162 1.00 98.69 99 GLU A C 1
ATOM 700 O O . GLU A 1 99 ? 1.515 1.191 -10.637 1.00 98.69 99 GLU A O 1
ATOM 705 N N . ARG A 1 100 ? 3.211 2.643 -10.809 1.00 98.62 100 ARG A N 1
ATOM 706 C CA . ARG A 1 100 ? 3.686 2.097 -12.090 1.00 98.62 100 ARG A CA 1
ATOM 707 C C . ARG A 1 100 ? 4.229 0.673 -11.947 1.00 98.62 100 ARG A C 1
ATOM 709 O O . ARG A 1 100 ? 4.009 -0.149 -12.835 1.00 98.62 100 ARG A O 1
ATOM 716 N N . ILE A 1 101 ? 4.893 0.364 -10.832 1.00 98.62 101 ILE A N 1
ATOM 717 C CA . ILE A 1 101 ? 5.333 -1.001 -10.503 1.00 98.62 101 ILE A CA 1
ATOM 718 C C . ILE A 1 101 ? 4.120 -1.924 -10.356 1.00 98.62 101 ILE A C 1
ATOM 720 O O . ILE A 1 101 ? 4.079 -2.975 -10.992 1.00 98.62 101 ILE A O 1
ATOM 724 N N . ILE A 1 102 ? 3.103 -1.511 -9.593 1.00 98.62 102 ILE A N 1
ATOM 725 C CA . ILE A 1 102 ? 1.849 -2.266 -9.433 1.00 98.62 102 ILE A CA 1
ATOM 726 C C . ILE A 1 102 ? 1.216 -2.552 -10.801 1.00 98.62 102 ILE A C 1
ATOM 728 O O . ILE A 1 102 ? 0.849 -3.685 -11.092 1.00 98.62 102 ILE A O 1
ATOM 732 N N . CYS A 1 103 ? 1.150 -1.552 -11.678 1.00 98.31 103 CYS A N 1
ATOM 733 C CA . CYS A 1 103 ? 0.520 -1.678 -12.992 1.00 98.31 103 CYS A CA 1
ATOM 734 C C . CYS A 1 103 ? 1.314 -2.484 -14.031 1.00 98.31 103 CYS A C 1
ATOM 736 O O . CYS A 1 103 ? 0.763 -2.827 -15.075 1.00 98.31 103 CYS A O 1
ATOM 738 N N . SER A 1 104 ? 2.590 -2.783 -13.777 1.00 97.50 104 SER A N 1
ATOM 739 C CA . SER A 1 104 ? 3.458 -3.535 -14.698 1.00 97.50 104 SER A CA 1
ATOM 740 C C . SER A 1 104 ? 3.854 -4.918 -14.176 1.00 97.50 104 SER A C 1
ATOM 742 O O . SER A 1 104 ? 4.415 -5.712 -14.931 1.00 97.50 104 SER A O 1
ATOM 744 N N . ASN A 1 105 ? 3.541 -5.241 -12.917 1.00 98.19 105 ASN A N 1
ATOM 745 C CA . ASN A 1 105 ? 3.879 -6.518 -12.299 1.00 98.19 105 ASN A CA 1
ATOM 746 C C . ASN A 1 105 ? 2.620 -7.238 -11.763 1.00 98.19 105 ASN A C 1
ATOM 748 O O . ASN A 1 105 ? 1.977 -6.733 -10.840 1.00 98.19 105 ASN A O 1
ATOM 752 N N . PRO A 1 106 ? 2.281 -8.443 -12.270 1.00 97.62 106 PRO A N 1
ATOM 753 C CA . PRO A 1 106 ? 1.072 -9.162 -11.858 1.00 97.62 106 PRO A CA 1
ATOM 754 C C . PRO A 1 106 ? 1.001 -9.501 -10.363 1.00 97.62 106 PRO A C 1
ATOM 756 O O . PRO A 1 106 ? -0.078 -9.443 -9.777 1.00 97.62 106 PRO A O 1
ATOM 759 N N . GLN A 1 107 ? 2.133 -9.834 -9.735 1.00 98.44 107 GLN A N 1
ATOM 760 C CA . GLN A 1 107 ? 2.179 -10.181 -8.311 1.00 98.44 107 GLN A CA 1
ATOM 761 C C . GLN A 1 107 ? 2.013 -8.937 -7.431 1.00 98.44 107 GLN A C 1
ATOM 763 O O . GLN A 1 107 ? 1.289 -8.973 -6.437 1.00 98.44 107 GLN A O 1
ATOM 768 N N . ALA A 1 108 ? 2.615 -7.811 -7.827 1.00 98.69 108 ALA A N 1
ATOM 769 C CA . ALA A 1 108 ? 2.390 -6.533 -7.161 1.00 98.69 108 ALA A CA 1
ATOM 770 C C . ALA A 1 108 ? 0.920 -6.096 -7.281 1.00 98.69 108 ALA A C 1
ATOM 772 O O . ALA A 1 108 ? 0.328 -5.689 -6.282 1.00 98.69 108 ALA A O 1
ATOM 773 N N . ALA A 1 109 ? 0.305 -6.255 -8.459 1.00 98.75 109 ALA A N 1
ATOM 774 C CA . ALA A 1 109 ? -1.120 -5.993 -8.664 1.00 98.75 109 ALA A CA 1
ATOM 775 C C . ALA A 1 109 ? -2.026 -6.864 -7.784 1.00 98.75 109 ALA A C 1
ATOM 777 O O . ALA A 1 109 ? -2.981 -6.348 -7.211 1.00 98.75 109 ALA A O 1
ATOM 778 N N . GLU A 1 110 ? -1.726 -8.158 -7.643 1.00 98.75 110 GLU A N 1
ATOM 779 C CA . GLU A 1 110 ? -2.448 -9.043 -6.718 1.00 98.75 110 GLU A CA 1
ATOM 780 C C . GLU A 1 110 ? -2.348 -8.539 -5.273 1.00 98.75 110 GLU A C 1
ATOM 782 O O . GLU A 1 110 ? -3.372 -8.322 -4.629 1.00 98.75 110 GLU A O 1
ATOM 787 N N . SER A 1 111 ? -1.135 -8.247 -4.792 1.00 98.88 111 SER A N 1
ATOM 788 C CA . SER A 1 111 ? -0.941 -7.737 -3.425 1.00 98.88 111 SER A CA 1
ATOM 789 C C . SER A 1 111 ? -1.669 -6.409 -3.166 1.00 98.88 111 SER A C 1
ATOM 791 O O . SER A 1 111 ? -2.172 -6.174 -2.069 1.00 98.88 111 SER A O 1
ATOM 793 N N . ASP A 1 112 ? -1.750 -5.537 -4.177 1.00 98.88 112 ASP A N 1
ATOM 794 C CA . ASP A 1 112 ? -2.450 -4.253 -4.093 1.00 98.88 112 ASP A CA 1
ATOM 795 C C . ASP A 1 112 ? -3.969 -4.445 -3.990 1.00 98.88 112 ASP A C 1
ATOM 797 O O . ASP A 1 112 ? -4.609 -3.805 -3.154 1.00 98.88 112 ASP A O 1
ATOM 801 N N . ARG A 1 113 ? -4.546 -5.373 -4.770 1.00 98.88 113 ARG A N 1
ATOM 802 C CA . ARG A 1 113 ? -5.967 -5.746 -4.654 1.00 98.88 113 ARG A CA 1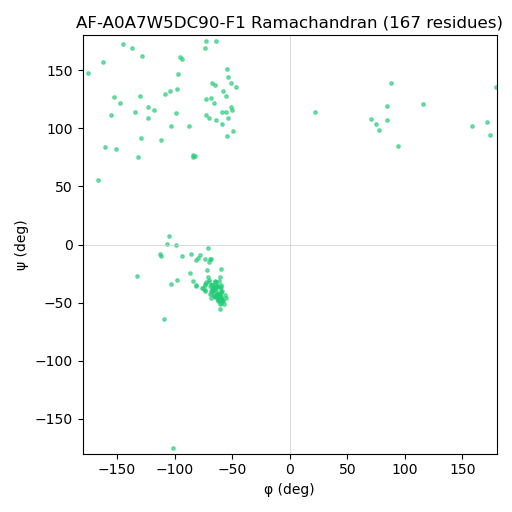
ATOM 803 C C . ARG A 1 113 ? -6.283 -6.362 -3.295 1.00 98.88 113 ARG A C 1
ATOM 805 O O . ARG A 1 113 ? -7.291 -5.996 -2.691 1.00 98.88 113 ARG A O 1
ATOM 812 N N . ASP A 1 114 ? -5.419 -7.244 -2.801 1.00 98.81 114 ASP A N 1
ATOM 813 C CA . ASP A 1 114 ? -5.588 -7.882 -1.495 1.00 98.81 114 ASP A CA 1
ATOM 814 C C . ASP A 1 114 ? -5.604 -6.852 -0.353 1.00 98.81 114 ASP A C 1
ATOM 816 O O . ASP A 1 114 ? -6.518 -6.820 0.478 1.00 98.81 114 ASP A O 1
ATOM 820 N N . MET A 1 115 ? -4.635 -5.933 -0.368 1.00 98.81 115 MET A N 1
ATOM 821 C CA . MET A 1 115 ? -4.548 -4.830 0.587 1.00 98.81 115 MET A CA 1
ATOM 822 C C . MET A 1 115 ? -5.761 -3.893 0.497 1.00 98.81 115 MET A C 1
ATOM 824 O O . MET A 1 115 ? -6.321 -3.515 1.531 1.00 98.81 115 MET A O 1
ATOM 828 N N . ALA A 1 116 ? -6.220 -3.560 -0.715 1.00 98.81 116 ALA A N 1
ATOM 829 C CA . ALA A 1 116 ? -7.411 -2.737 -0.918 1.00 98.81 116 ALA A CA 1
ATOM 830 C C . ALA A 1 116 ? -8.689 -3.417 -0.396 1.00 98.81 116 ALA A C 1
ATOM 832 O O . ALA A 1 116 ? -9.521 -2.761 0.237 1.00 98.81 116 ALA A O 1
ATOM 833 N N . SER A 1 117 ? -8.824 -4.732 -0.593 1.00 98.69 117 SER A N 1
ATOM 834 C CA . SER A 1 117 ? -9.929 -5.521 -0.039 1.00 98.69 117 SER A CA 1
ATOM 835 C C . SER A 1 117 ? -9.913 -5.508 1.492 1.00 98.69 117 SER A C 1
ATOM 837 O O . SER A 1 117 ? -10.933 -5.222 2.122 1.00 98.69 117 SER A O 1
ATOM 839 N N . ALA A 1 118 ? -8.748 -5.738 2.109 1.00 98.62 118 ALA A N 1
ATOM 840 C CA . ALA A 1 118 ? -8.588 -5.668 3.563 1.00 98.62 118 ALA A CA 1
ATOM 841 C C . ALA A 1 118 ? -8.933 -4.276 4.120 1.00 98.62 118 ALA A C 1
ATOM 843 O O . ALA A 1 118 ? -9.607 -4.164 5.143 1.00 98.62 118 ALA A O 1
ATOM 844 N N . PHE A 1 119 ? -8.530 -3.207 3.425 1.00 98.44 119 PHE A N 1
ATOM 845 C CA . PHE A 1 119 ? -8.914 -1.841 3.784 1.00 98.44 119 PHE A CA 1
ATOM 846 C C . PHE A 1 119 ? -10.433 -1.640 3.711 1.00 98.44 119 PHE A C 1
ATOM 848 O O . PHE A 1 119 ? -11.017 -1.070 4.632 1.00 98.44 119 PHE A O 1
ATOM 855 N N . GLY A 1 120 ? -11.084 -2.145 2.659 1.00 98.00 120 GLY A N 1
ATOM 856 C CA . GLY A 1 120 ? -12.539 -2.100 2.510 1.00 98.00 120 GLY A CA 1
ATOM 857 C C . GLY A 1 120 ? -13.286 -2.812 3.642 1.00 98.00 120 GLY A C 1
ATOM 858 O O . GLY A 1 120 ? -14.285 -2.286 4.132 1.00 98.00 120 GLY A O 1
ATOM 859 N N . LEU A 1 121 ? -12.801 -3.969 4.099 1.00 97.75 121 LEU A N 1
ATOM 860 C CA . LEU A 1 121 ? -13.377 -4.692 5.243 1.00 97.75 121 LEU A CA 1
ATOM 861 C C . LEU A 1 121 ? -13.171 -3.934 6.561 1.00 97.75 121 LEU A C 1
ATOM 863 O O . LEU A 1 121 ? -14.132 -3.717 7.299 1.00 97.75 121 LEU A O 1
ATOM 867 N N . ALA A 1 122 ? -11.960 -3.429 6.809 1.00 97.25 122 ALA A N 1
ATOM 868 C CA . ALA A 1 122 ? -11.657 -2.661 8.018 1.00 97.25 122 ALA A CA 1
ATOM 869 C C . ALA A 1 122 ? -12.517 -1.393 8.125 1.00 97.25 122 ALA A C 1
ATOM 871 O O . ALA A 1 122 ? -12.972 -1.024 9.207 1.00 97.25 122 ALA A O 1
ATOM 872 N N . MET A 1 123 ? -12.783 -0.746 6.990 1.00 97.81 123 MET A N 1
ATOM 873 C CA . MET A 1 123 ? -13.665 0.417 6.901 1.00 97.81 123 MET A CA 1
ATOM 874 C C . MET A 1 123 ? -15.126 0.102 7.242 1.00 97.81 123 MET A C 1
ATOM 876 O O . MET A 1 123 ? -15.811 0.974 7.772 1.00 97.81 123 MET A O 1
ATOM 880 N N . GLN A 1 124 ? -15.597 -1.112 6.953 1.00 96.06 124 GLN A N 1
ATOM 881 C CA . GLN A 1 124 ? -16.964 -1.550 7.258 1.00 96.06 124 GLN A CA 1
ATOM 882 C C . GLN A 1 124 ? -17.122 -1.996 8.717 1.00 96.06 124 GLN A C 1
ATOM 884 O O . GLN A 1 124 ? -18.170 -1.767 9.312 1.00 96.06 124 GLN A O 1
ATOM 889 N N . GLY A 1 125 ? -16.088 -2.612 9.299 1.00 93.38 125 GLY A N 1
ATOM 890 C CA . GLY A 1 125 ? -16.136 -3.171 10.654 1.00 93.38 125 GLY A CA 1
ATOM 891 C C . GLY A 1 125 ? -15.820 -2.189 11.788 1.00 93.38 125 GLY A C 1
ATOM 892 O O . GLY A 1 125 ? -15.963 -2.536 12.958 1.00 93.38 125 GLY A O 1
ATOM 893 N N . THR A 1 126 ? -15.367 -0.970 11.482 1.00 95.38 126 THR A N 1
ATOM 894 C CA . THR A 1 126 ? -14.901 -0.013 12.497 1.00 95.38 126 THR A CA 1
ATOM 895 C C . THR A 1 126 ? -15.964 1.005 12.919 1.00 95.38 126 THR A C 1
ATOM 897 O O . THR A 1 126 ? -16.731 1.509 12.103 1.00 95.38 126 THR A O 1
ATOM 900 N N . SER A 1 127 ? -15.934 1.418 14.191 1.00 95.94 127 SER A N 1
ATOM 901 C CA . SER A 1 127 ? -16.692 2.577 14.688 1.00 95.94 127 SER A CA 1
ATOM 902 C C . SER A 1 127 ? -16.025 3.925 14.379 1.00 95.94 127 SER A C 1
ATOM 904 O O . SER A 1 127 ? -16.653 4.970 14.544 1.00 95.94 127 SER A O 1
ATOM 906 N N . ASN A 1 128 ? -14.764 3.932 13.921 1.00 95.75 128 ASN A N 1
ATOM 907 C CA . ASN A 1 128 ? -14.028 5.156 13.590 1.00 95.75 128 ASN A CA 1
ATOM 908 C C . ASN A 1 128 ? -13.341 5.081 12.206 1.00 95.75 128 ASN A C 1
ATOM 910 O O . ASN A 1 128 ? -12.112 4.955 12.115 1.00 95.75 128 ASN A O 1
ATOM 914 N N . PRO A 1 129 ? -14.112 5.205 11.108 1.00 96.12 129 PRO A N 1
ATOM 915 C CA . PRO A 1 129 ? -13.582 5.092 9.749 1.00 96.12 129 PRO A CA 1
ATOM 916 C C . PRO A 1 129 ? -12.569 6.188 9.387 1.00 96.12 129 PRO A C 1
ATOM 918 O O . PRO A 1 129 ? -11.615 5.939 8.649 1.00 96.12 129 PRO A O 1
ATOM 921 N N . SER A 1 130 ? -12.723 7.402 9.929 1.00 97.75 130 SER A N 1
ATOM 922 C CA . SER A 1 130 ? -11.832 8.531 9.620 1.00 97.75 130 SER A CA 1
ATOM 923 C C . SER A 1 130 ? -10.396 8.276 10.087 1.00 97.75 130 SER A C 1
ATOM 925 O O . SER A 1 130 ? -9.442 8.630 9.382 1.00 97.75 130 SER A O 1
ATOM 927 N N . ARG A 1 131 ? -10.223 7.586 11.224 1.00 96.94 131 ARG A N 1
ATOM 928 C CA . ARG A 1 131 ? -8.908 7.161 11.718 1.00 96.94 131 ARG A CA 1
ATOM 929 C C . ARG A 1 131 ? -8.241 6.168 10.767 1.00 96.94 131 ARG A C 1
ATOM 931 O O . ARG A 1 131 ? -7.061 6.339 10.461 1.00 96.94 131 ARG A O 1
ATOM 938 N N . ILE A 1 132 ? -8.979 5.167 10.278 1.00 97.75 132 ILE A N 1
ATOM 939 C CA . ILE A 1 132 ? -8.439 4.168 9.339 1.00 97.75 132 ILE A CA 1
ATOM 940 C C . ILE A 1 132 ? -8.067 4.836 8.010 1.00 97.75 132 ILE A C 1
ATOM 942 O O . ILE A 1 132 ? -6.956 4.637 7.519 1.00 97.75 132 ILE A O 1
ATOM 946 N N . GLN A 1 133 ? -8.928 5.705 7.471 1.00 98.31 133 GLN A N 1
ATOM 947 C CA . GLN A 1 133 ? -8.637 6.453 6.243 1.00 98.31 133 GLN A CA 1
ATOM 948 C C . GLN A 1 133 ? -7.386 7.327 6.366 1.00 98.31 133 GLN A C 1
ATOM 950 O O . GLN A 1 133 ? -6.546 7.330 5.466 1.00 98.31 133 GLN A O 1
ATOM 955 N N . SER A 1 134 ? -7.255 8.077 7.463 1.00 98.56 134 SER A N 1
ATOM 956 C CA . SER A 1 134 ? -6.093 8.943 7.681 1.00 98.56 134 SER A CA 1
ATOM 957 C C . SER A 1 134 ? -4.802 8.132 7.753 1.00 98.56 134 SER A C 1
ATOM 959 O O . SER A 1 134 ? -3.843 8.420 7.035 1.00 98.56 134 SER A O 1
ATOM 961 N N . ASN A 1 135 ? -4.815 7.052 8.537 1.00 98.38 135 ASN A N 1
ATOM 962 C CA . ASN A 1 135 ? -3.664 6.171 8.676 1.00 98.38 135 ASN A CA 1
ATOM 963 C C . ASN A 1 135 ? -3.300 5.469 7.355 1.00 98.38 135 ASN A C 1
ATOM 965 O O . ASN A 1 135 ? -2.120 5.326 7.051 1.00 98.38 135 ASN A O 1
ATOM 969 N N . GLN A 1 136 ? -4.289 5.081 6.543 1.00 98.75 136 GLN A N 1
ATOM 970 C CA . GLN A 1 136 ? -4.047 4.497 5.223 1.00 98.75 136 GLN A CA 1
ATOM 971 C C . GLN A 1 136 ? -3.384 5.489 4.264 1.00 98.75 136 GLN A C 1
ATOM 973 O O . GLN A 1 136 ? -2.422 5.125 3.589 1.00 98.75 136 GLN A O 1
ATOM 978 N N . ARG A 1 137 ? -3.855 6.744 4.214 1.00 98.75 137 ARG A N 1
ATOM 979 C CA . ARG A 1 137 ? -3.241 7.787 3.370 1.00 98.75 137 ARG A CA 1
ATOM 980 C C . ARG A 1 137 ? -1.795 8.056 3.768 1.00 98.75 137 ARG A C 1
ATOM 982 O O . ARG A 1 137 ? -0.929 8.146 2.903 1.00 98.75 137 ARG A O 1
ATOM 989 N N . GLU A 1 138 ? -1.539 8.164 5.068 1.00 98.75 138 GLU A N 1
ATOM 990 C CA . GLU A 1 138 ? -0.190 8.361 5.591 1.00 98.75 138 GLU A CA 1
ATOM 991 C C . GLU A 1 138 ? 0.726 7.182 5.245 1.00 98.75 138 GLU A C 1
ATOM 993 O O . GLU A 1 138 ? 1.843 7.387 4.768 1.00 98.75 138 GLU A O 1
ATOM 998 N N . TRP A 1 139 ? 0.239 5.953 5.422 1.00 98.81 139 TRP A N 1
ATOM 999 C CA . TRP A 1 139 ? 0.983 4.748 5.074 1.00 98.81 139 TRP A CA 1
ATOM 1000 C C . TRP A 1 139 ? 1.303 4.677 3.571 1.00 98.81 139 TRP A C 1
ATOM 1002 O O . TRP A 1 139 ? 2.449 4.408 3.212 1.00 98.81 139 TRP A O 1
ATOM 1012 N N . ILE A 1 140 ? 0.352 5.002 2.686 1.00 98.81 140 ILE A N 1
ATOM 1013 C CA . ILE A 1 140 ? 0.611 5.074 1.236 1.00 98.81 140 ILE A CA 1
ATOM 1014 C C . ILE A 1 140 ? 1.729 6.081 0.946 1.00 98.81 140 ILE A C 1
ATOM 1016 O O . ILE A 1 140 ? 2.677 5.759 0.231 1.00 98.81 140 ILE A O 1
ATOM 1020 N N . ALA A 1 141 ? 1.634 7.283 1.520 1.00 98.56 141 ALA A N 1
ATOM 1021 C CA . ALA A 1 141 ? 2.578 8.362 1.261 1.00 98.56 141 ALA A CA 1
ATOM 1022 C C . ALA A 1 141 ? 3.999 8.053 1.756 1.00 98.56 141 ALA A C 1
ATOM 1024 O O . ALA A 1 141 ? 4.962 8.415 1.083 1.00 98.56 141 ALA A O 1
ATOM 1025 N N . LYS A 1 142 ? 4.131 7.402 2.918 1.00 98.50 142 LYS A N 1
ATOM 1026 C CA . LYS A 1 142 ? 5.425 7.201 3.593 1.00 98.50 142 LYS A CA 1
ATOM 1027 C C . LYS A 1 142 ? 6.061 5.838 3.345 1.00 98.50 142 LYS A C 1
ATOM 1029 O O . LYS A 1 142 ? 7.281 5.741 3.383 1.00 98.50 142 LYS A O 1
ATOM 1034 N N . VAL A 1 143 ? 5.256 4.797 3.140 1.00 98.81 143 VAL A N 1
ATOM 1035 C CA . VAL A 1 143 ? 5.734 3.409 3.072 1.00 98.81 143 VAL A CA 1
ATOM 1036 C C . VAL A 1 143 ? 5.631 2.887 1.647 1.00 98.81 143 VAL A C 1
ATOM 1038 O O . VAL A 1 143 ? 6.655 2.650 1.014 1.00 98.81 143 VAL A O 1
ATOM 1041 N N . ARG A 1 144 ? 4.416 2.774 1.094 1.00 98.69 144 ARG A N 1
ATOM 1042 C CA . ARG A 1 144 ? 4.227 2.204 -0.252 1.00 98.69 144 ARG A CA 1
ATOM 1043 C C . ARG A 1 144 ? 4.947 3.020 -1.324 1.00 98.69 144 ARG A C 1
ATOM 1045 O O . ARG A 1 144 ? 5.667 2.462 -2.146 1.00 98.69 144 ARG A O 1
ATOM 1052 N N . ASN A 1 145 ? 4.797 4.344 -1.288 1.00 98.62 145 ASN A N 1
ATOM 1053 C CA . ASN A 1 145 ? 5.405 5.231 -2.281 1.00 98.62 145 ASN A CA 1
ATOM 1054 C C . ASN A 1 145 ? 6.940 5.303 -2.189 1.00 98.62 145 ASN A C 1
ATOM 1056 O O . ASN A 1 145 ? 7.559 5.806 -3.124 1.00 98.62 145 ASN A O 1
ATOM 1060 N N . ALA A 1 146 ? 7.552 4.798 -1.111 1.00 98.50 146 ALA A N 1
ATOM 1061 C CA . ALA A 1 146 ? 9.006 4.698 -0.983 1.00 98.50 146 ALA A CA 1
ATOM 1062 C C . ALA A 1 146 ? 9.591 3.470 -1.708 1.00 98.50 146 ALA A C 1
ATOM 1064 O O . ALA A 1 146 ? 10.806 3.398 -1.903 1.00 98.50 146 ALA A O 1
ATOM 1065 N N . CYS A 1 147 ? 8.755 2.511 -2.121 1.00 98.69 147 CYS A N 1
ATOM 1066 C CA . CYS A 1 147 ? 9.212 1.316 -2.818 1.00 98.69 147 CYS A CA 1
ATOM 1067 C C . CYS A 1 147 ? 9.774 1.613 -4.212 1.00 98.69 147 CYS A C 1
ATOM 1069 O O . CYS A 1 147 ? 9.207 2.390 -4.983 1.00 98.69 147 CYS A O 1
ATOM 1071 N N . GLN A 1 148 ? 10.870 0.925 -4.540 1.00 98.12 148 GLN A N 1
ATOM 1072 C CA . GLN A 1 148 ? 11.604 1.070 -5.803 1.00 98.12 148 GLN A CA 1
ATOM 1073 C C . GLN A 1 148 ? 11.507 -0.174 -6.701 1.00 98.12 148 GLN A C 1
ATOM 1075 O O . GLN A 1 148 ? 11.878 -0.111 -7.870 1.00 98.12 148 GLN A O 1
ATOM 1080 N N . ASP A 1 149 ? 10.970 -1.283 -6.185 1.00 98.75 149 ASP A N 1
ATOM 1081 C CA . ASP A 1 149 ? 10.779 -2.531 -6.922 1.00 98.75 149 ASP A CA 1
ATOM 1082 C C . ASP A 1 149 ? 9.488 -3.264 -6.507 1.00 98.75 149 ASP A C 1
ATOM 1084 O O . ASP A 1 149 ? 8.785 -2.875 -5.568 1.00 98.75 149 ASP A O 1
ATOM 1088 N N . ALA A 1 150 ? 9.163 -4.330 -7.245 1.00 98.75 150 ALA A N 1
ATOM 1089 C CA . ALA A 1 150 ? 7.962 -5.126 -7.014 1.00 98.75 150 ALA A CA 1
ATOM 1090 C C . ALA A 1 150 ? 7.992 -5.896 -5.688 1.00 98.75 150 ALA A C 1
ATOM 1092 O O . ALA A 1 150 ? 6.946 -6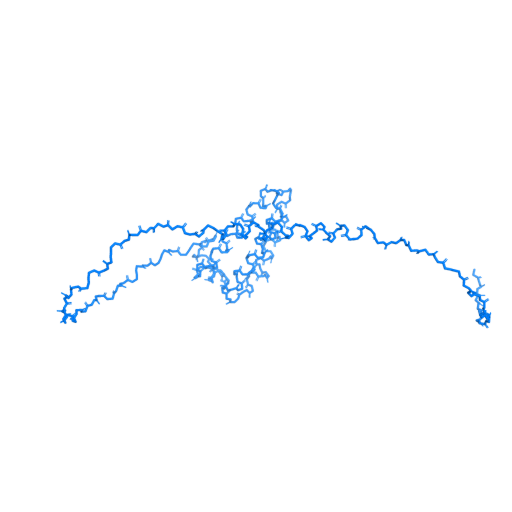.031 -5.061 1.00 98.75 150 ALA A O 1
ATOM 1093 N N . GLN A 1 151 ? 9.155 -6.380 -5.240 1.00 98.81 151 GLN A N 1
ATOM 1094 C CA . GLN A 1 151 ? 9.253 -7.160 -4.001 1.00 98.81 151 GLN A CA 1
ATOM 1095 C C . GLN A 1 151 ? 8.967 -6.291 -2.775 1.00 98.81 151 GLN A C 1
ATOM 1097 O O . GLN A 1 151 ? 8.221 -6.710 -1.892 1.00 98.81 151 GLN A O 1
ATOM 1102 N N . CYS A 1 152 ? 9.465 -5.053 -2.761 1.00 98.88 152 CYS A N 1
ATOM 1103 C CA . CYS A 1 152 ? 9.112 -4.062 -1.751 1.00 98.88 152 CYS A CA 1
ATOM 1104 C C . CYS A 1 152 ? 7.600 -3.831 -1.711 1.00 98.88 152 CYS A C 1
ATOM 1106 O O . CYS A 1 152 ? 7.004 -3.941 -0.643 1.00 98.88 152 CYS A O 1
ATOM 1108 N N . VAL A 1 153 ? 6.971 -3.564 -2.867 1.00 98.88 153 VAL 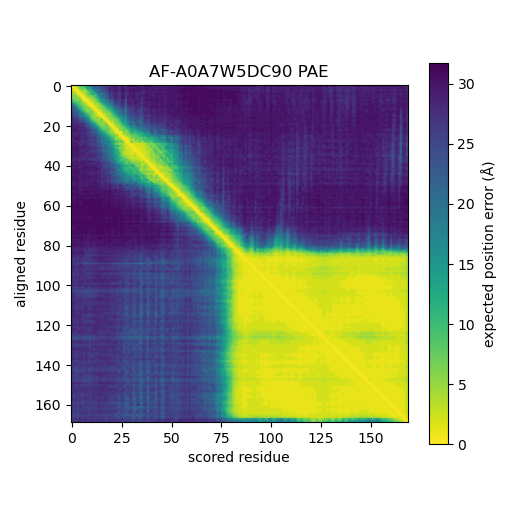A N 1
ATOM 1109 C CA . VAL A 1 153 ? 5.519 -3.317 -2.946 1.00 98.88 153 VAL A CA 1
ATOM 1110 C C . VAL A 1 153 ? 4.727 -4.511 -2.418 1.00 98.88 153 VAL A C 1
ATOM 1112 O O . VAL A 1 153 ? 3.830 -4.322 -1.600 1.00 98.88 153 VAL A O 1
ATOM 1115 N N . ILE A 1 154 ? 5.073 -5.725 -2.855 1.00 98.94 154 ILE A N 1
ATOM 1116 C CA . ILE A 1 154 ? 4.414 -6.963 -2.423 1.00 98.94 154 ILE A CA 1
ATOM 1117 C C . ILE A 1 154 ? 4.517 -7.120 -0.904 1.00 98.94 154 ILE A C 1
ATOM 1119 O O . ILE A 1 154 ? 3.505 -7.360 -0.247 1.00 98.94 154 ILE A O 1
ATOM 1123 N N . SER A 1 155 ? 5.718 -6.936 -0.352 1.00 98.88 155 SER A N 1
ATOM 1124 C CA . SER A 1 155 ? 5.983 -7.067 1.082 1.00 98.88 155 SER A CA 1
ATOM 1125 C C . SER A 1 155 ? 5.163 -6.069 1.904 1.00 98.88 155 SER A C 1
ATOM 1127 O O . SER A 1 155 ? 4.347 -6.465 2.737 1.00 98.88 155 SER A O 1
ATOM 1129 N N . VAL A 1 156 ? 5.278 -4.768 1.608 1.00 98.94 156 VAL A N 1
ATOM 1130 C CA . VAL A 1 156 ? 4.595 -3.738 2.407 1.00 98.94 156 VAL A CA 1
ATOM 1131 C C . VAL A 1 156 ? 3.076 -3.797 2.251 1.00 98.94 156 VAL A C 1
ATOM 1133 O O . VAL A 1 156 ? 2.358 -3.542 3.219 1.00 98.94 156 VAL A O 1
ATOM 1136 N N . ASN A 1 157 ? 2.564 -4.146 1.064 1.00 98.88 157 ASN A N 1
ATOM 1137 C CA . ASN A 1 157 ? 1.132 -4.366 0.861 1.00 98.88 157 ASN A CA 1
ATOM 1138 C C . ASN A 1 157 ? 0.639 -5.552 1.699 1.00 98.88 157 ASN A C 1
ATOM 1140 O O . ASN A 1 157 ? -0.409 -5.436 2.333 1.00 98.88 157 ASN A O 1
ATOM 1144 N N . GLY A 1 158 ? 1.396 -6.655 1.737 1.00 98.88 158 GLY A N 1
ATOM 1145 C CA . GLY A 1 158 ? 1.085 -7.834 2.546 1.00 98.88 158 GLY A CA 1
ATOM 1146 C C . GLY A 1 158 ? 1.035 -7.523 4.043 1.00 98.88 158 GLY A C 1
ATOM 1147 O O . GLY A 1 158 ? 0.017 -7.786 4.691 1.00 98.88 158 GLY A O 1
ATOM 1148 N N . ASP A 1 159 ? 2.074 -6.873 4.573 1.00 98.88 159 ASP A N 1
ATOM 1149 C CA . ASP A 1 159 ? 2.131 -6.436 5.976 1.00 98.88 159 ASP A CA 1
ATOM 1150 C C . ASP A 1 159 ? 0.945 -5.534 6.325 1.00 98.88 159 ASP A C 1
ATOM 1152 O O . ASP A 1 159 ? 0.290 -5.677 7.364 1.00 98.88 159 ASP A O 1
ATOM 1156 N N . ARG A 1 160 ? 0.626 -4.603 5.422 1.00 98.81 160 ARG A N 1
ATOM 1157 C CA . ARG A 1 160 ? -0.491 -3.686 5.614 1.00 98.81 160 ARG A CA 1
ATOM 1158 C C . ARG A 1 160 ? -1.836 -4.402 5.582 1.00 98.81 160 ARG A C 1
ATOM 1160 O O . ARG A 1 160 ? -2.690 -4.096 6.413 1.00 98.81 160 ARG A O 1
ATOM 1167 N N . ALA A 1 161 ? -2.030 -5.339 4.658 1.00 98.81 161 ALA A N 1
ATOM 1168 C CA . ALA A 1 161 ? -3.251 -6.128 4.562 1.00 98.81 161 ALA A CA 1
ATOM 1169 C C . ALA A 1 161 ? -3.480 -6.946 5.844 1.00 98.81 161 ALA A C 1
ATOM 1171 O O . ALA A 1 161 ? -4.584 -6.933 6.389 1.00 98.81 161 ALA A O 1
ATOM 1172 N N . ALA A 1 162 ? -2.434 -7.583 6.382 1.00 98.62 162 ALA A N 1
ATOM 1173 C CA . ALA A 1 162 ? -2.493 -8.294 7.661 1.00 98.62 162 ALA A CA 1
ATOM 1174 C C . ALA A 1 162 ? -2.866 -7.363 8.830 1.00 98.62 162 ALA A C 1
ATOM 1176 O O . ALA A 1 162 ? -3.761 -7.682 9.616 1.00 98.62 162 ALA A O 1
ATOM 1177 N N . ALA A 1 163 ? -2.249 -6.180 8.905 1.00 98.12 163 ALA A N 1
ATOM 1178 C CA . ALA A 1 163 ? -2.559 -5.189 9.934 1.00 98.12 163 ALA A CA 1
ATOM 1179 C C . ALA A 1 163 ? -3.991 -4.632 9.836 1.00 98.12 163 ALA A C 1
ATOM 1181 O O . ALA A 1 163 ? -4.584 -4.294 10.851 1.00 98.12 163 ALA A O 1
ATOM 1182 N N . LEU A 1 164 ? -4.560 -4.515 8.634 1.00 98.06 164 LEU A N 1
ATOM 1183 C CA . LEU A 1 164 ? -5.948 -4.073 8.443 1.00 98.06 164 LEU A CA 1
ATOM 1184 C C . LEU A 1 164 ? -6.953 -5.174 8.803 1.00 98.06 164 LEU A C 1
ATOM 1186 O O . LEU A 1 164 ? -7.995 -4.892 9.396 1.00 98.06 164 LEU A O 1
ATOM 1190 N N . ARG A 1 165 ? -6.629 -6.433 8.495 1.00 96.88 165 ARG A N 1
ATOM 1191 C CA . ARG A 1 165 ? -7.459 -7.591 8.859 1.00 96.88 165 ARG A CA 1
ATOM 1192 C C . ARG A 1 165 ? -7.600 -7.757 10.365 1.00 96.88 165 ARG A C 1
ATOM 1194 O O . ARG A 1 165 ? -8.689 -8.076 10.811 1.00 96.88 165 ARG A O 1
ATOM 1201 N N . SER A 1 166 ? -6.565 -7.465 11.154 1.00 95.31 166 SER A N 1
ATOM 1202 C CA . SER A 1 166 ? -6.672 -7.516 12.623 1.00 95.31 166 SER A CA 1
ATOM 1203 C C . SER A 1 166 ? -7.568 -6.423 13.224 1.00 95.31 166 SER A C 1
ATOM 1205 O O . SER A 1 166 ? -7.923 -6.504 14.397 1.00 95.31 166 SER A O 1
ATOM 1207 N N . LEU A 1 167 ? -7.946 -5.411 12.433 1.00 91.06 167 LEU A N 1
ATOM 1208 C CA . LEU A 1 167 ? -8.915 -4.376 12.812 1.00 91.06 167 LEU A CA 1
ATOM 1209 C C . LEU A 1 167 ? -10.350 -4.713 12.380 1.00 91.06 167 LEU A C 1
ATOM 1211 O O . LEU A 1 167 ? -11.267 -3.980 12.749 1.00 91.06 167 LEU A O 1
ATOM 1215 N N . SER A 1 168 ? -10.535 -5.759 11.570 1.00 82.06 168 SER A N 1
ATOM 1216 C CA . SER A 1 168 ? -11.836 -6.189 11.052 1.00 82.06 168 SER A CA 1
ATOM 1217 C C . SER A 1 168 ? -12.350 -7.349 11.920 1.00 82.06 168 SER A C 1
ATOM 1219 O O . SER A 1 168 ? -11.690 -8.387 11.934 1.00 82.06 168 SER A O 1
ATOM 1221 N N . PRO A 1 169 ? -13.443 -7.169 12.683 1.00 61.56 169 PRO A N 1
ATOM 1222 C CA . PRO A 1 169 ? -14.013 -8.214 13.535 1.00 61.56 169 PRO A CA 1
ATOM 1223 C C . PRO A 1 169 ? -14.687 -9.344 12.748 1.00 61.56 169 PRO A C 1
ATOM 1225 O O . PRO A 1 169 ? -15.099 -9.108 11.588 1.00 61.56 169 PRO A O 1
#

Sequence (169 aa):
MSRLNALIVLALLAGPASADSGFPQFKQSLVDLVDQAGKGLVDTAKSAMTNKSQDPTAPGPDLSARNDPQASLQPTRATAPGSPIAASFDCRKAATASERIICSNPQAAESDRDMASAFGLAMQGTSNPSRIQSNQREWIAKVRNACQDAQCVISVNGDRAAALRSLSP